Protein AF-A0A3S5GY30-F1 (afdb_monomer)

Radius of gyration: 36.01 Å; Cα contacts (8 Å, |Δi|>4): 135; chains: 1; bounding box: 38×118×74 Å

Solvent-accessible surface area (backbone atoms only — not comparable to full-atom values): 11194 Å² total; per-residue (Å²): 133,87,85,81,85,87,88,80,87,85,84,78,84,74,85,75,93,73,88,80,81,88,76,85,84,89,88,80,80,84,81,85,67,78,80,76,79,81,81,79,75,85,75,88,74,73,94,76,81,94,78,87,88,81,84,84,87,83,87,84,88,81,92,81,80,88,81,88,91,73,91,70,69,81,74,70,77,76,73,70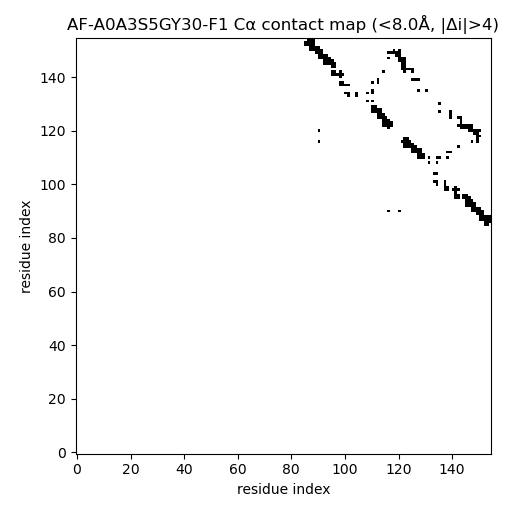,78,75,71,72,78,71,50,67,44,73,60,42,86,73,46,69,58,80,52,64,82,48,87,93,64,80,88,86,84,88,78,58,69,51,70,44,66,40,91,82,10,43,37,80,46,54,48,58,79,60,92,48,79,64,53,37,64,30,45,38,62,23,51,50,69,21,37,32,44,42,59,37,75,69,115

Secondary structure (DSSP, 8-state):
--------------------------------PPPPP---------------S----------------------------------EEPPEEEE-PPPPPPTT--S-----EEEEE-TTSBEEEEEESS--TTHHHHHHHHHTT-EEEPPEE--

Sequence (155 aa):
MRRRYPGTHGLRIMDRASVVRQESAPGLQTQLGPPLPSRKKPRAGSLLPWLLGMAGWLLPALAGAQPAAGHQVPSEPTAKPAEAASSVVPPRLLSTPEAPYPPGATGDASVVLVVTVDVRGAVREAAPIAQNEPFSGAAVRAALAARFEPARRNG

Foldseek 3Di:
DDDDDDDDDDPDPDDDDDDDPPDDDDDDDDDPDPPDDDPPDDPPDDPPDPDDDDDDDDDDDDDDDDDDDDPPPPPDPPPDPPPPPFDKAAKAWDDFDDQDDDPPDDDDDDWDWDFDADQQFATPFIATPDDDPPVRVSRRVRNNRTGIHGMDTND

pLDDT: mean 73.57, std 20.06, range [43.25, 98.31]

Organism: Sorangium cellulosum (NCBI:txid56)

Nearest PDB structures (foldseek):
  9c3c-assembly1_d  TM=1.377E-01  e=3.488E+00  Oryctolagus cuniculus

Mean predicted aligned error: 20.89 Å

Structure (mmCIF, N/CA/C/O backbone):
data_AF-A0A3S5GY30-F1
#
_entry.id   AF-A0A3S5GY30-F1
#
loop_
_atom_site.group_PDB
_atom_site.id
_atom_site.type_symbol
_atom_site.label_atom_id
_atom_site.label_alt_id
_atom_site.label_comp_id
_atom_site.label_asym_id
_atom_site.label_entity_id
_atom_site.label_seq_id
_atom_site.pdbx_PDB_ins_code
_atom_site.Cartn_x
_atom_site.Cartn_y
_atom_site.Cartn_z
_atom_site.occupancy
_atom_site.B_iso_or_equiv
_atom_site.auth_seq_id
_atom_site.auth_comp_id
_atom_site.auth_asym_id
_atom_site.auth_atom_id
_atom_site.pdbx_PDB_model_num
ATOM 1 N N . MET A 1 1 ? -5.790 54.075 -35.108 1.00 55.44 1 MET A N 1
ATOM 2 C CA . MET A 1 1 ? -5.908 52.804 -34.353 1.00 55.44 1 MET A CA 1
ATOM 3 C C . MET A 1 1 ? -5.467 53.041 -32.915 1.00 55.44 1 MET A C 1
ATOM 5 O O . MET A 1 1 ? -4.369 53.535 -32.697 1.00 55.44 1 MET A O 1
ATOM 9 N N . ARG A 1 2 ? -6.357 52.803 -31.944 1.00 48.28 2 ARG A N 1
ATOM 10 C CA . ARG A 1 2 ? -6.160 53.141 -30.525 1.00 48.28 2 ARG A CA 1
ATOM 11 C C . ARG A 1 2 ? -5.169 52.171 -29.867 1.00 48.28 2 ARG A C 1
ATOM 13 O O . ARG A 1 2 ? -5.503 51.003 -29.699 1.00 48.28 2 ARG A O 1
ATOM 20 N N . ARG A 1 3 ? -3.997 52.656 -29.445 1.00 63.47 3 ARG A N 1
ATOM 21 C CA . ARG A 1 3 ? -3.163 51.972 -28.444 1.00 63.47 3 ARG A CA 1
ATOM 22 C C . ARG A 1 3 ? -3.765 52.244 -27.062 1.00 63.47 3 ARG A C 1
ATOM 24 O O . ARG A 1 3 ? -3.809 53.396 -26.641 1.00 63.47 3 ARG A O 1
ATOM 31 N N . ARG A 1 4 ? -4.251 51.205 -26.378 1.00 59.00 4 ARG A N 1
ATOM 32 C CA . ARG A 1 4 ? -4.561 51.247 -24.940 1.00 59.00 4 ARG A CA 1
ATOM 33 C C . ARG A 1 4 ? -3.380 50.642 -24.170 1.00 59.00 4 ARG A C 1
ATOM 35 O O . ARG A 1 4 ? -3.069 49.473 -24.356 1.00 59.00 4 ARG A O 1
ATOM 42 N N . TYR A 1 5 ? -2.734 51.467 -23.352 1.00 53.59 5 TYR A N 1
ATOM 43 C CA . TYR A 1 5 ? -1.960 51.098 -22.152 1.00 53.59 5 TYR A CA 1
ATOM 44 C C . TYR A 1 5 ? -2.943 50.804 -20.985 1.00 53.59 5 TYR A C 1
ATOM 46 O O . TYR A 1 5 ? -4.145 51.000 -21.191 1.00 53.59 5 TYR A O 1
ATOM 54 N N . PRO A 1 6 ? -2.525 50.575 -19.719 1.00 64.06 6 PRO A N 1
ATOM 55 C CA . PRO A 1 6 ? -1.395 49.840 -19.118 1.00 64.06 6 PRO A CA 1
ATOM 56 C C . PRO A 1 6 ? -1.896 48.869 -18.008 1.00 64.06 6 PRO A C 1
ATOM 58 O O . PRO A 1 6 ? -3.086 48.805 -17.716 1.00 64.06 6 PRO A O 1
ATOM 61 N N . GLY A 1 7 ? -0.999 48.147 -17.329 1.00 52.12 7 GLY A N 1
ATOM 62 C CA . GLY A 1 7 ? -1.358 47.337 -16.156 1.00 52.12 7 GLY A CA 1
ATOM 63 C C . GLY A 1 7 ? -0.164 47.014 -15.264 1.00 52.12 7 GLY A C 1
ATOM 64 O O . GLY A 1 7 ? 0.156 45.849 -15.062 1.00 52.12 7 GLY A O 1
ATOM 65 N N . THR A 1 8 ? 0.534 48.040 -14.778 1.00 59.19 8 THR A N 1
ATOM 66 C CA . THR A 1 8 ? 1.612 47.924 -13.789 1.00 59.19 8 THR A CA 1
ATOM 67 C C . THR A 1 8 ? 1.103 48.210 -12.376 1.00 59.19 8 THR A C 1
ATOM 69 O O . THR A 1 8 ? 0.431 49.204 -12.132 1.00 59.19 8 THR A O 1
ATOM 72 N N . HIS A 1 9 ? 1.518 47.328 -11.466 1.00 54.31 9 HIS A N 1
ATOM 73 C CA . HIS A 1 9 ? 1.753 47.521 -10.033 1.00 54.31 9 HIS A CA 1
ATOM 74 C C . HIS A 1 9 ? 0.630 48.067 -9.145 1.00 54.31 9 HIS A C 1
ATOM 76 O O . HIS A 1 9 ? 0.453 49.265 -8.956 1.00 54.31 9 HIS A O 1
ATOM 82 N N . GLY A 1 10 ? 0.013 47.131 -8.428 1.00 55.41 10 GLY A N 1
ATOM 83 C CA . GLY A 1 10 ? -0.692 47.398 -7.182 1.00 55.41 10 GLY A CA 1
ATOM 84 C C . GLY A 1 10 ? -0.521 46.251 -6.191 1.00 55.41 10 GLY A C 1
ATOM 85 O O . GLY A 1 10 ? -1.522 45.750 -5.690 1.00 55.41 10 GLY A O 1
ATOM 86 N N . LEU A 1 11 ? 0.712 45.791 -5.922 1.00 52.00 11 LEU A N 1
ATOM 87 C CA . LEU A 1 11 ? 0.933 44.910 -4.771 1.00 52.00 11 LEU A CA 1
ATOM 88 C C . LEU A 1 11 ? 1.213 45.770 -3.539 1.00 52.00 11 LEU A C 1
ATOM 90 O O . LEU A 1 11 ? 2.304 46.284 -3.309 1.00 52.00 11 LEU A O 1
ATOM 94 N N . ARG A 1 12 ? 0.124 45.961 -2.809 1.00 60.62 12 ARG A N 1
ATOM 95 C CA . ARG A 1 12 ? -0.029 46.663 -1.545 1.00 60.62 12 ARG A CA 1
ATOM 96 C C . ARG A 1 12 ? 0.834 45.972 -0.481 1.00 60.62 12 ARG A C 1
ATOM 98 O O . ARG A 1 12 ? 0.413 44.983 0.109 1.00 60.62 12 ARG A O 1
ATOM 105 N N . ILE A 1 13 ? 2.040 46.480 -0.241 1.00 57.06 13 ILE A N 1
ATOM 106 C CA . ILE A 1 13 ? 2.806 46.144 0.963 1.00 57.06 13 ILE A CA 1
ATOM 107 C C . ILE A 1 13 ? 2.134 46.907 2.105 1.00 57.06 13 ILE A C 1
ATOM 109 O O . ILE A 1 13 ? 2.378 48.096 2.295 1.00 57.06 13 ILE A O 1
ATOM 113 N N . MET A 1 14 ? 1.210 46.249 2.809 1.00 56.53 14 MET A N 1
ATOM 114 C CA . MET A 1 14 ? 0.835 46.680 4.150 1.00 56.53 14 MET A CA 1
ATOM 115 C C . MET A 1 14 ? 1.679 45.905 5.146 1.00 56.53 14 MET A C 1
ATOM 117 O O . MET A 1 14 ? 1.535 44.699 5.330 1.00 56.53 14 MET A O 1
ATOM 121 N N . ASP A 1 15 ? 2.569 46.677 5.746 1.00 52.81 15 ASP A N 1
ATOM 122 C CA . ASP A 1 15 ? 3.144 46.506 7.062 1.00 52.81 15 ASP A CA 1
ATOM 123 C C . ASP A 1 15 ? 2.112 45.961 8.066 1.00 52.81 15 ASP A C 1
ATOM 125 O O . ASP A 1 15 ? 1.035 46.537 8.257 1.00 52.81 15 ASP A O 1
ATOM 129 N N . ARG A 1 16 ? 2.438 44.843 8.716 1.00 53.50 16 ARG A N 1
ATOM 130 C CA . ARG A 1 16 ? 1.870 44.520 10.023 1.00 53.50 16 ARG A CA 1
ATOM 131 C C . ARG A 1 16 ? 2.940 43.876 10.887 1.00 53.50 16 ARG A C 1
ATOM 133 O O . ARG A 1 16 ? 2.996 42.662 11.062 1.00 53.50 16 ARG A O 1
ATOM 140 N N . ALA A 1 17 ? 3.774 44.738 11.454 1.00 56.41 17 ALA A N 1
ATOM 141 C CA . ALA A 1 17 ? 4.385 44.493 12.747 1.00 56.41 17 ALA A CA 1
ATOM 142 C C . ALA A 1 17 ? 3.334 43.992 13.761 1.00 56.41 17 ALA A C 1
ATOM 144 O O . ALA A 1 17 ? 2.318 44.645 13.995 1.00 56.41 17 ALA A O 1
ATOM 145 N N . SER A 1 18 ? 3.578 42.821 14.347 1.00 55.91 18 SER A N 1
ATOM 146 C CA . SER A 1 18 ? 3.051 42.324 15.632 1.00 55.91 18 SER A CA 1
ATOM 147 C C . SER A 1 18 ? 3.869 41.063 15.945 1.00 55.91 18 SER A C 1
ATOM 149 O O . SER A 1 18 ? 3.559 39.979 15.475 1.00 55.91 18 SER A O 1
ATOM 151 N N . VAL A 1 19 ? 5.090 41.187 16.470 1.00 57.56 19 VAL A N 1
ATOM 152 C CA . VAL A 1 19 ? 5.354 41.163 17.920 1.00 57.56 19 VAL A CA 1
ATOM 153 C C . VAL A 1 19 ? 4.450 40.155 18.635 1.00 57.56 19 VAL A C 1
ATOM 155 O O . VAL A 1 19 ? 3.407 40.524 19.158 1.00 57.56 19 VAL A O 1
ATOM 158 N N . VAL A 1 20 ? 4.892 38.899 18.712 1.00 55.41 20 VAL A N 1
ATOM 159 C CA . VAL A 1 20 ? 4.743 38.099 19.935 1.00 55.41 20 VAL A CA 1
ATOM 160 C C . VAL A 1 20 ? 6.099 37.476 20.232 1.00 55.41 20 VAL A C 1
ATOM 162 O O . VAL A 1 20 ? 6.492 36.427 19.733 1.00 55.41 20 VAL A O 1
ATOM 165 N N . ARG A 1 21 ? 6.837 38.229 21.039 1.00 47.38 21 ARG A N 1
ATOM 166 C CA . ARG A 1 21 ? 8.003 37.817 21.801 1.00 47.38 21 ARG A CA 1
ATOM 167 C C . ARG A 1 21 ? 7.503 36.887 22.903 1.00 47.38 21 ARG A C 1
ATOM 169 O O . ARG A 1 21 ? 6.995 37.359 23.913 1.00 47.38 21 ARG A O 1
ATOM 176 N N . GLN A 1 22 ? 7.585 35.580 22.688 1.00 48.84 22 GLN A N 1
ATOM 177 C CA . GLN A 1 22 ? 7.273 34.591 23.716 1.00 48.84 22 GLN A CA 1
ATOM 178 C C . GLN A 1 22 ? 8.537 34.355 24.554 1.00 48.84 22 GLN A C 1
ATOM 180 O O . GLN A 1 22 ? 9.230 33.354 24.410 1.00 48.84 22 GLN A O 1
ATOM 185 N N . GLU A 1 23 ? 8.877 35.347 25.381 1.00 51.03 23 GLU A N 1
ATOM 186 C CA . GLU A 1 23 ? 9.820 35.179 26.486 1.00 51.03 23 GLU A CA 1
ATOM 187 C C . GLU A 1 23 ? 9.049 34.850 27.768 1.00 51.03 23 GLU A C 1
ATOM 189 O O . GLU A 1 23 ? 8.027 35.465 28.062 1.00 51.03 23 GLU A O 1
ATOM 194 N N . SER A 1 24 ? 9.639 33.950 28.555 1.00 49.69 24 SER A N 1
ATOM 195 C CA . SER A 1 24 ? 9.323 33.594 29.946 1.00 49.69 24 SER A CA 1
ATOM 196 C C . SER A 1 24 ? 8.342 32.444 30.177 1.00 49.69 24 SER A C 1
ATOM 198 O O . SER A 1 24 ? 7.137 32.629 30.297 1.00 49.69 24 SER A O 1
ATOM 200 N N . ALA A 1 25 ? 8.921 31.268 30.429 1.00 51.62 25 ALA A N 1
ATOM 201 C CA . ALA A 1 25 ? 8.952 30.761 31.804 1.00 51.62 25 ALA A CA 1
ATOM 202 C C . ALA A 1 25 ? 10.165 29.826 32.017 1.00 51.62 25 ALA A C 1
ATOM 204 O O . ALA A 1 25 ? 10.165 28.699 31.523 1.00 51.62 25 ALA A O 1
ATOM 205 N N . PRO A 1 26 ? 11.207 30.260 32.749 1.00 58.12 26 PRO A N 1
ATOM 206 C CA . PRO A 1 26 ? 12.170 29.366 33.367 1.00 58.12 26 PRO A CA 1
ATOM 207 C C . PRO A 1 26 ? 11.662 28.988 34.763 1.00 58.12 26 PRO A C 1
ATOM 209 O O . PRO A 1 26 ? 11.402 29.852 35.596 1.00 58.12 26 PRO A O 1
ATOM 212 N N . GLY A 1 27 ? 11.552 27.690 35.030 1.00 54.31 27 GLY A N 1
ATOM 213 C CA . GLY A 1 27 ? 11.309 27.181 36.378 1.00 54.31 27 GLY A CA 1
ATOM 214 C C . GLY A 1 27 ? 9.999 26.423 36.508 1.00 54.31 27 GLY A C 1
ATOM 215 O O . GLY A 1 27 ? 8.940 27.022 36.604 1.00 54.31 27 GLY A O 1
ATOM 216 N N . LEU A 1 28 ? 10.131 25.099 36.507 1.00 57.09 28 LEU A N 1
ATOM 217 C CA . LEU A 1 28 ? 9.423 24.083 37.297 1.00 57.09 28 LEU A CA 1
ATOM 218 C C . LEU A 1 28 ? 10.031 22.758 36.802 1.00 57.09 28 LEU A C 1
ATOM 220 O O . LEU A 1 28 ? 9.585 22.154 35.837 1.00 57.09 28 LEU A O 1
ATOM 224 N N . GLN A 1 29 ? 11.270 22.464 37.189 1.00 56.16 29 GLN A N 1
ATOM 225 C CA . GLN A 1 29 ? 11.523 21.535 38.289 1.00 56.16 29 GLN A CA 1
ATOM 226 C C . GLN A 1 29 ? 10.547 20.347 38.314 1.00 56.16 29 GLN A C 1
ATOM 228 O O . GLN A 1 29 ? 9.418 20.448 38.776 1.00 56.16 29 GLN A O 1
ATOM 233 N N . THR A 1 30 ? 11.074 19.211 37.858 1.00 53.53 30 THR A N 1
ATOM 234 C CA . THR A 1 30 ? 11.145 17.992 38.669 1.00 53.53 30 THR A CA 1
ATOM 235 C C . THR A 1 30 ? 9.821 17.448 39.208 1.00 53.53 30 THR A C 1
ATOM 237 O O . THR A 1 30 ? 9.429 17.730 40.332 1.00 53.53 30 THR A O 1
ATOM 240 N N . GLN A 1 31 ? 9.224 16.520 38.466 1.00 57.97 31 GLN A N 1
ATOM 241 C CA . GLN A 1 31 ? 8.505 15.379 39.044 1.00 57.97 31 GLN A CA 1
ATOM 242 C C . GLN A 1 31 ? 8.698 14.188 38.103 1.00 57.97 31 GLN A C 1
ATOM 244 O O . GLN A 1 31 ? 7.827 13.780 37.338 1.00 57.97 31 GLN A O 1
ATOM 249 N N . LEU A 1 32 ? 9.931 13.678 38.134 1.00 56.69 32 LEU A N 1
ATOM 250 C CA . LEU A 1 32 ? 10.294 12.353 37.657 1.00 56.69 32 LEU A CA 1
ATOM 251 C C . LEU A 1 32 ? 9.622 11.347 38.604 1.00 56.69 32 LEU A C 1
ATOM 253 O O . LEU A 1 32 ? 10.222 10.882 39.571 1.00 56.69 32 LEU A O 1
ATOM 257 N N . GLY A 1 33 ? 8.332 11.095 38.378 1.00 61.81 33 GLY A N 1
ATOM 258 C CA . GLY A 1 33 ? 7.616 10.026 39.060 1.00 61.81 33 GLY A CA 1
ATOM 259 C C . GLY A 1 33 ? 8.281 8.678 38.751 1.00 61.81 33 GLY A C 1
ATOM 260 O O . GLY A 1 33 ? 8.826 8.506 37.654 1.00 61.81 33 GLY A O 1
ATOM 261 N N . PRO A 1 34 ? 8.281 7.719 39.692 1.00 73.12 34 PRO A N 1
ATOM 262 C CA . PRO A 1 34 ? 8.848 6.403 39.438 1.00 73.12 34 PRO A CA 1
ATOM 263 C C . PRO A 1 34 ? 8.162 5.764 38.219 1.00 73.12 34 PRO A C 1
ATOM 265 O O . PRO A 1 34 ? 6.944 5.909 38.063 1.00 73.12 34 PRO A O 1
ATOM 268 N N . PRO A 1 35 ? 8.906 5.054 37.349 1.00 71.50 35 PRO A N 1
ATOM 269 C CA . PRO A 1 35 ? 8.306 4.347 36.229 1.00 71.50 35 PRO A CA 1
ATOM 270 C C . PRO A 1 35 ? 7.266 3.366 36.770 1.00 71.50 35 PRO A C 1
ATOM 272 O O . PRO A 1 35 ? 7.568 2.519 37.614 1.00 71.50 35 PRO A O 1
ATOM 275 N N . LEU A 1 36 ? 6.026 3.491 36.295 1.00 70.50 36 LEU A N 1
ATOM 276 C CA . LEU A 1 36 ? 4.975 2.542 36.632 1.00 70.50 36 LEU A CA 1
ATOM 277 C C . LEU A 1 36 ? 5.423 1.134 36.209 1.00 70.50 36 LEU A C 1
ATOM 279 O O . LEU A 1 36 ? 5.927 0.959 35.093 1.00 70.50 36 LEU A O 1
ATOM 283 N N . PRO A 1 37 ? 5.253 0.118 37.073 1.00 67.94 37 PRO A N 1
ATOM 284 C CA . PRO A 1 37 ? 5.662 -1.235 36.755 1.00 67.94 37 PRO A CA 1
ATOM 285 C C . PRO A 1 37 ? 4.910 -1.738 35.521 1.00 67.94 37 PRO A C 1
ATOM 287 O O . PRO A 1 37 ? 3.679 -1.757 35.460 1.00 67.94 37 PRO A O 1
ATOM 290 N N . SER A 1 38 ? 5.703 -2.169 34.543 1.00 56.25 38 SER A N 1
ATOM 291 C CA . SER A 1 38 ? 5.294 -2.890 33.345 1.00 56.25 38 SER A CA 1
ATOM 292 C C . SER A 1 38 ? 4.347 -4.035 33.715 1.00 56.25 38 SER A C 1
ATOM 294 O O . SER A 1 38 ? 4.747 -5.043 34.306 1.00 56.25 38 SER A O 1
ATOM 296 N N . ARG A 1 39 ? 3.058 -3.881 33.392 1.00 57.78 39 ARG A N 1
ATOM 297 C CA . ARG A 1 39 ? 2.038 -4.903 33.634 1.00 57.78 39 ARG A CA 1
ATOM 298 C C . ARG A 1 39 ? 2.189 -6.015 32.597 1.00 57.78 39 ARG A C 1
ATOM 300 O O . ARG A 1 39 ? 1.427 -6.091 31.637 1.00 57.78 39 ARG A O 1
ATOM 307 N N . LYS A 1 40 ? 3.154 -6.913 32.820 1.00 44.19 40 LYS A N 1
ATOM 308 C CA . LYS A 1 40 ? 3.166 -8.248 32.215 1.00 44.19 40 LYS A CA 1
ATOM 309 C C . LYS A 1 40 ? 1.852 -8.931 32.593 1.00 44.19 40 LYS A C 1
ATOM 311 O O . LYS A 1 40 ? 1.668 -9.328 33.740 1.00 44.19 40 LYS A O 1
ATOM 316 N N . LYS A 1 41 ? 0.919 -9.050 31.649 1.00 52.75 41 LYS A N 1
ATOM 317 C CA . LYS A 1 41 ? -0.167 -10.026 31.762 1.00 52.75 41 LYS A CA 1
ATOM 318 C C . LYS A 1 41 ? 0.318 -11.325 31.120 1.00 52.75 41 LYS A C 1
ATOM 320 O O . LYS A 1 41 ? 0.330 -11.402 29.893 1.00 52.75 41 LYS A O 1
ATOM 325 N N . PRO A 1 42 ? 0.707 -12.340 31.908 1.00 50.38 42 PRO A N 1
ATOM 326 C CA . PRO A 1 42 ? 0.769 -13.693 31.396 1.00 50.38 42 PRO A CA 1
ATOM 327 C C . PRO A 1 42 ? -0.665 -14.117 31.074 1.00 50.38 42 PRO A C 1
ATOM 329 O O . PRO A 1 42 ? -1.537 -14.138 31.942 1.00 50.38 42 PRO A O 1
ATOM 332 N N . ARG A 1 43 ? -0.922 -14.447 29.814 1.00 50.31 43 ARG A N 1
ATOM 333 C CA . ARG A 1 43 ? -1.984 -15.389 29.469 1.00 50.31 43 ARG A CA 1
ATOM 334 C C . ARG A 1 43 ? -1.341 -16.568 28.760 1.00 50.31 43 ARG A C 1
ATOM 336 O O . ARG A 1 43 ? -1.453 -16.740 27.557 1.00 50.31 43 ARG A O 1
ATOM 343 N N . ALA A 1 44 ? -0.647 -17.363 29.571 1.00 52.00 44 ALA A N 1
ATOM 344 C CA . ALA A 1 44 ? -0.717 -18.804 29.429 1.00 52.00 44 ALA A CA 1
ATOM 345 C C . ALA A 1 44 ? -2.189 -19.184 29.646 1.00 52.00 44 ALA A C 1
ATOM 347 O O . ALA A 1 44 ? -2.748 -18.939 30.715 1.00 52.00 44 ALA A O 1
ATOM 348 N N . GLY A 1 45 ? -2.833 -19.674 28.596 1.00 43.25 45 GLY A N 1
ATOM 349 C CA . GLY A 1 45 ? -4.237 -20.052 28.613 1.00 43.25 45 GLY A CA 1
ATOM 350 C C . GLY A 1 45 ? -4.586 -20.765 27.317 1.00 43.25 45 GLY A C 1
ATOM 351 O O . GLY A 1 45 ? -4.900 -20.103 26.338 1.00 43.25 45 GLY A O 1
ATOM 352 N N . SER A 1 46 ? -4.510 -22.098 27.375 1.00 49.38 46 SER A N 1
ATOM 353 C CA . SER A 1 46 ? -4.914 -23.102 26.378 1.00 49.38 46 SER A CA 1
ATOM 354 C C . SER A 1 46 ? -4.157 -23.094 25.039 1.00 49.38 46 SER A C 1
ATOM 356 O O . SER A 1 46 ? -4.316 -22.184 24.246 1.00 49.38 46 SER A O 1
ATOM 358 N N . LEU A 1 47 ? -3.362 -24.097 24.640 1.00 55.56 47 LEU A N 1
ATOM 359 C CA . LEU A 1 47 ? -3.387 -25.527 24.983 1.00 55.56 47 LEU A CA 1
ATOM 360 C C . LEU A 1 47 ? -4.815 -26.043 25.190 1.00 55.56 47 LEU A C 1
ATOM 362 O O . LEU A 1 47 ? -5.193 -26.439 26.291 1.00 55.56 47 LEU A O 1
ATOM 366 N N . LEU A 1 48 ? -5.623 -25.983 24.129 1.00 52.31 48 LEU A N 1
ATOM 367 C CA . LEU A 1 48 ? -6.695 -26.954 23.963 1.00 52.31 48 LEU A CA 1
ATOM 368 C C . LEU A 1 48 ? -6.262 -27.940 22.862 1.00 52.31 48 LEU A C 1
ATOM 370 O O . LEU A 1 48 ? -6.051 -27.523 21.722 1.00 52.31 48 LEU A O 1
ATOM 374 N N . PRO A 1 49 ? -6.043 -29.214 23.222 1.00 50.78 49 PRO A N 1
ATOM 375 C CA . PRO A 1 49 ? -5.537 -30.252 22.344 1.00 50.78 49 PRO A CA 1
ATOM 376 C C . PRO A 1 49 ? -6.675 -30.756 21.460 1.00 50.78 49 PRO A C 1
ATOM 378 O O . PRO A 1 49 ? -7.662 -31.290 21.959 1.00 50.78 49 PRO A O 1
ATOM 381 N N . TRP A 1 50 ? -6.539 -30.637 20.143 1.00 48.12 50 TRP A N 1
ATOM 382 C CA . TRP A 1 50 ? -7.324 -31.465 19.230 1.00 48.12 50 TRP A CA 1
ATOM 383 C C . TRP A 1 50 ? -6.533 -32.742 18.938 1.00 48.12 50 TRP A C 1
ATOM 385 O O . TRP A 1 50 ? -5.863 -32.892 17.923 1.00 48.12 50 TRP A O 1
ATOM 395 N N . LEU A 1 51 ? -6.575 -33.638 19.923 1.00 51.19 51 LEU A N 1
ATOM 396 C CA . LEU A 1 51 ? -6.211 -35.047 19.838 1.00 51.19 51 LEU A CA 1
ATOM 397 C C . LEU A 1 51 ? -7.452 -35.816 20.300 1.00 51.19 51 LEU A C 1
ATOM 399 O O . LEU A 1 51 ? -7.703 -35.865 21.499 1.00 51.19 51 LEU A O 1
ATOM 403 N N . LEU A 1 52 ? -8.252 -36.337 19.364 1.00 53.47 52 LEU A N 1
ATOM 404 C CA . LEU A 1 52 ? -8.693 -37.742 19.305 1.00 53.47 52 LEU A CA 1
ATOM 405 C C . LEU A 1 52 ? -9.833 -37.943 18.292 1.00 53.47 52 LEU A C 1
ATOM 407 O O . LEU A 1 52 ? -10.861 -37.277 18.349 1.00 53.47 52 LEU A O 1
ATOM 411 N N . GLY A 1 53 ? -9.663 -38.964 17.451 1.00 46.72 53 GLY A N 1
ATOM 412 C CA . GLY A 1 53 ? -10.671 -39.549 16.563 1.00 46.72 53 GLY A CA 1
ATOM 413 C C . GLY A 1 53 ? -10.061 -39.767 15.176 1.00 46.72 53 GLY A C 1
ATOM 414 O O . GLY A 1 53 ? -9.959 -38.820 14.418 1.00 46.72 53 GLY A O 1
ATOM 415 N N . MET A 1 54 ? -9.575 -40.939 14.770 1.00 50.72 54 MET A N 1
ATOM 416 C CA . MET A 1 54 ? -9.949 -42.302 15.141 1.00 50.72 54 MET A CA 1
ATOM 417 C C . MET A 1 54 ? -8.756 -43.252 14.960 1.00 50.72 54 MET A C 1
ATOM 419 O O . MET A 1 54 ? -8.098 -43.259 13.922 1.00 50.72 54 MET A O 1
ATOM 423 N N . ALA A 1 55 ? -8.516 -44.067 15.982 1.00 49.12 55 ALA A N 1
ATOM 424 C CA . ALA A 1 55 ? -7.719 -45.279 15.905 1.00 49.12 55 ALA A CA 1
ATOM 425 C C . ALA A 1 55 ? -8.536 -46.424 15.279 1.00 49.12 55 ALA A C 1
ATOM 427 O O . ALA A 1 55 ? -9.753 -46.482 15.446 1.00 49.12 55 ALA A O 1
ATOM 428 N N . GLY A 1 56 ? -7.831 -47.372 14.658 1.00 46.22 56 GLY A N 1
ATOM 429 C CA . GLY A 1 56 ? -8.352 -48.660 14.190 1.00 46.22 56 GLY A CA 1
ATOM 430 C C . GLY A 1 56 ? -8.505 -48.666 12.671 1.00 46.22 56 GLY A C 1
ATOM 431 O O . GLY A 1 56 ? -9.331 -47.945 12.135 1.00 46.22 56 GLY A O 1
ATOM 432 N N . TRP A 1 57 ? -7.749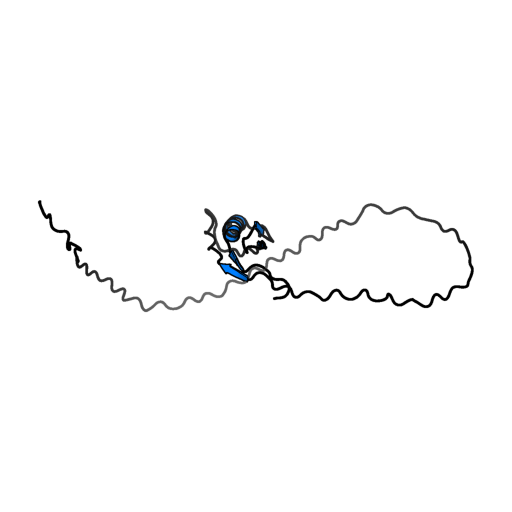 -49.461 11.920 1.00 57.84 57 TRP A N 1
ATOM 433 C CA . TRP A 1 57 ? -7.767 -50.917 12.040 1.00 57.84 57 TRP A CA 1
ATOM 434 C C . TRP A 1 57 ? -6.394 -51.584 11.855 1.00 57.84 57 TRP A C 1
ATOM 436 O O . TRP A 1 57 ? -5.549 -51.155 11.073 1.00 57.84 57 TRP A O 1
ATOM 446 N N . LEU A 1 58 ? -6.234 -52.661 12.621 1.00 54.16 58 LEU A N 1
ATOM 447 C CA . LEU A 1 58 ? -5.135 -53.618 12.685 1.00 54.16 58 LEU A CA 1
ATOM 448 C C . LEU A 1 58 ? -5.177 -54.653 11.533 1.00 54.16 58 LEU A C 1
ATOM 450 O O . LEU A 1 58 ? -6.240 -55.210 11.287 1.00 54.16 58 LEU A O 1
ATOM 454 N N . LEU A 1 59 ? -3.973 -55.004 11.036 1.00 53.84 59 LEU A N 1
ATOM 455 C CA . LEU A 1 59 ? -3.442 -56.342 10.640 1.00 53.84 59 LEU A CA 1
ATOM 456 C C . LEU A 1 59 ? -4.062 -57.124 9.443 1.00 53.84 59 LEU A C 1
ATOM 458 O O . LEU A 1 59 ? -5.211 -56.876 9.102 1.00 53.84 59 LEU A O 1
ATOM 462 N N . PRO A 1 60 ? -3.381 -58.155 8.856 1.00 58.53 60 PRO A N 1
ATOM 463 C CA . PRO A 1 60 ? -2.024 -58.691 9.098 1.00 58.53 60 PRO A CA 1
ATOM 464 C C . PRO A 1 60 ? -1.168 -58.971 7.829 1.00 58.53 60 PRO A C 1
ATOM 466 O O . PRO A 1 60 ? -1.569 -58.779 6.686 1.00 58.53 60 PRO A O 1
ATOM 469 N N . ALA A 1 61 ? 0.046 -59.460 8.093 1.00 56.72 61 ALA A N 1
ATOM 470 C CA . ALA A 1 61 ? 1.075 -59.951 7.183 1.00 56.72 61 ALA A CA 1
ATOM 471 C C . ALA A 1 61 ? 0.649 -61.091 6.235 1.00 56.72 61 ALA A C 1
ATOM 473 O O . ALA A 1 61 ? -0.030 -62.026 6.653 1.00 56.72 61 ALA A O 1
ATOM 474 N N . LEU A 1 62 ? 1.217 -61.102 5.022 1.00 56.00 62 LEU A N 1
ATOM 475 C CA . LEU A 1 62 ? 1.534 -62.341 4.311 1.00 56.00 62 LEU A CA 1
ATOM 476 C C . LEU A 1 62 ? 2.964 -62.267 3.764 1.00 56.00 62 LEU A C 1
ATOM 478 O O . LEU A 1 62 ? 3.320 -61.380 2.991 1.00 56.00 62 LEU A O 1
ATOM 482 N N . ALA A 1 63 ? 3.778 -63.207 4.233 1.00 52.38 63 ALA A N 1
ATOM 483 C CA . ALA A 1 63 ? 5.134 -63.459 3.796 1.00 52.38 63 ALA A CA 1
ATOM 484 C C . ALA A 1 63 ? 5.158 -63.956 2.342 1.00 52.38 63 ALA A C 1
ATOM 486 O O . ALA A 1 63 ? 4.463 -64.908 1.996 1.00 52.38 63 ALA A O 1
ATOM 487 N N . GLY A 1 64 ? 6.014 -63.347 1.523 1.00 52.53 64 GLY A N 1
ATOM 488 C CA . GLY A 1 64 ? 6.456 -63.869 0.233 1.00 52.53 64 GLY A CA 1
ATOM 489 C C . GLY A 1 64 ? 7.970 -63.711 0.142 1.00 52.53 64 GLY A C 1
ATOM 490 O O . GLY A 1 64 ? 8.482 -62.595 0.152 1.00 52.53 64 GLY A O 1
ATOM 491 N N . ALA A 1 65 ? 8.680 -64.833 0.146 1.00 47.50 65 ALA A N 1
ATOM 492 C CA . ALA A 1 65 ? 10.134 -64.926 0.148 1.00 47.50 65 ALA A CA 1
ATOM 493 C C . ALA A 1 65 ? 10.725 -64.806 -1.276 1.00 47.50 65 ALA A C 1
ATOM 495 O O . ALA A 1 65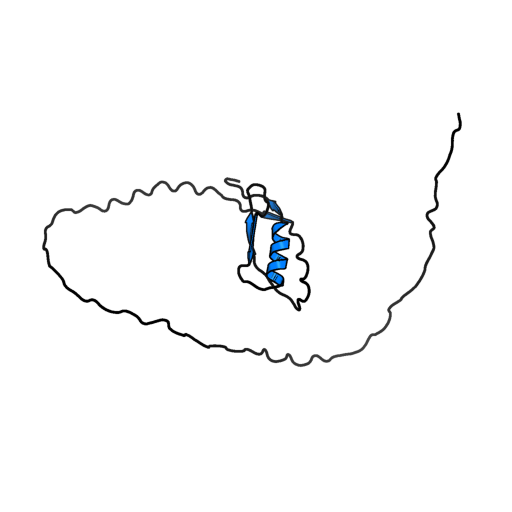 ? 10.147 -65.390 -2.182 1.00 47.50 65 ALA A O 1
ATOM 496 N N . GLN A 1 66 ? 11.876 -64.108 -1.384 1.00 55.06 66 GLN A N 1
ATOM 497 C CA . GLN A 1 66 ? 13.114 -64.361 -2.183 1.00 55.06 66 GLN A CA 1
ATOM 498 C C . GLN A 1 66 ? 13.024 -64.724 -3.697 1.00 55.06 66 GLN A C 1
ATOM 500 O O . GLN A 1 66 ? 12.039 -65.321 -4.102 1.00 55.06 66 GLN A O 1
ATOM 505 N N . PRO A 1 67 ? 14.055 -64.475 -4.557 1.00 53.22 67 PRO A N 1
ATOM 506 C CA . PRO A 1 67 ? 15.488 -64.338 -4.252 1.00 53.22 67 PRO A CA 1
ATOM 507 C C . PRO A 1 67 ? 16.286 -63.257 -5.036 1.00 53.22 67 PRO A C 1
ATOM 509 O O . PRO A 1 67 ? 15.824 -62.624 -5.974 1.00 53.22 67 PRO A O 1
ATOM 512 N N . ALA A 1 68 ? 17.522 -63.091 -4.555 1.00 55.75 68 ALA A N 1
ATOM 513 C CA . ALA A 1 68 ? 18.800 -62.693 -5.158 1.00 55.75 68 ALA A CA 1
ATOM 514 C C . ALA A 1 68 ? 18.937 -62.124 -6.595 1.00 55.75 68 ALA A C 1
ATOM 516 O O . ALA A 1 68 ? 18.303 -62.548 -7.552 1.00 55.75 68 ALA A O 1
ATOM 517 N N . ALA A 1 69 ? 20.015 -61.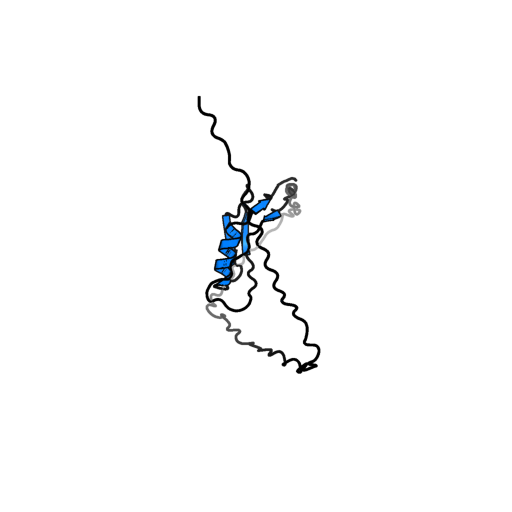334 -6.703 1.00 57.78 69 ALA A N 1
ATOM 518 C CA . ALA A 1 69 ? 20.798 -60.981 -7.893 1.00 57.78 69 ALA A CA 1
ATOM 519 C C . ALA A 1 69 ? 20.385 -59.707 -8.641 1.00 57.78 69 ALA A C 1
ATOM 521 O O . ALA A 1 69 ? 19.936 -59.714 -9.781 1.00 57.78 69 ALA A O 1
ATOM 522 N N . GLY A 1 70 ? 20.699 -58.582 -8.006 1.00 49.44 70 GLY A N 1
ATOM 523 C CA . GLY A 1 70 ? 20.890 -57.315 -8.690 1.00 49.44 70 GLY A CA 1
ATOM 524 C C . GLY A 1 70 ? 21.611 -56.348 -7.771 1.00 49.44 70 GLY A C 1
ATOM 525 O O . GLY A 1 70 ? 20.972 -55.503 -7.156 1.00 49.44 70 GLY A O 1
ATOM 526 N N . HIS A 1 71 ? 22.937 -56.463 -7.661 1.00 55.56 71 HIS A N 1
ATOM 527 C CA . HIS A 1 71 ? 23.753 -55.320 -7.252 1.00 55.56 71 HIS A CA 1
ATOM 528 C C . HIS A 1 71 ? 23.633 -54.267 -8.361 1.00 55.56 71 HIS A C 1
ATOM 530 O O . HIS A 1 71 ? 24.493 -54.157 -9.231 1.00 55.56 71 HIS A O 1
ATOM 536 N N . GLN A 1 72 ? 22.524 -53.527 -8.369 1.00 55.59 72 GLN A N 1
ATOM 537 C CA . GLN A 1 72 ? 22.477 -52.246 -9.043 1.00 55.59 72 GLN A CA 1
ATOM 538 C C . GLN A 1 72 ? 23.358 -51.331 -8.209 1.00 55.59 72 GLN A C 1
ATOM 540 O O . GLN A 1 72 ? 22.977 -50.871 -7.134 1.00 55.59 72 GLN A O 1
ATOM 545 N N . VAL A 1 73 ? 24.588 -51.157 -8.686 1.00 63.41 73 VAL A N 1
ATOM 546 C CA . VAL A 1 73 ? 25.443 -50.035 -8.317 1.00 63.41 73 VAL A CA 1
ATOM 547 C C . VAL A 1 73 ? 24.536 -48.802 -8.313 1.00 63.41 73 VAL A C 1
ATOM 549 O O . VAL A 1 73 ? 23.863 -48.583 -9.327 1.00 63.41 73 VAL A O 1
ATOM 552 N N . PRO A 1 74 ? 24.430 -48.049 -7.204 1.00 63.44 74 PR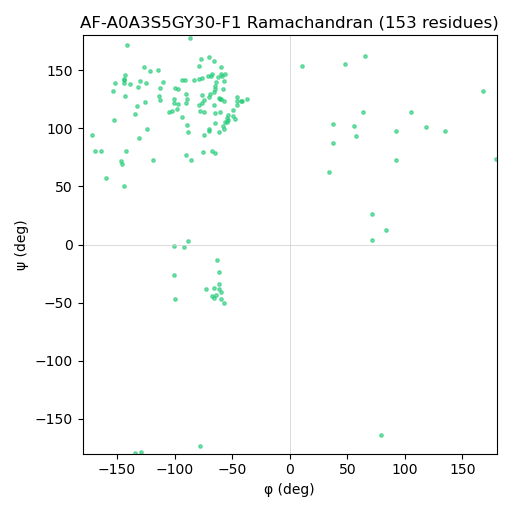O A N 1
ATOM 553 C CA . PRO A 1 74 ? 23.668 -46.816 -7.195 1.00 63.44 74 PRO A CA 1
ATOM 554 C C . PRO A 1 74 ? 24.192 -45.958 -8.339 1.00 63.44 74 PRO A C 1
ATOM 556 O O . PRO A 1 74 ? 25.325 -45.485 -8.302 1.00 63.44 74 PRO A O 1
ATOM 559 N N . SER A 1 75 ? 23.400 -45.835 -9.402 1.00 62.84 75 SER A N 1
ATOM 560 C CA . SER A 1 75 ? 23.646 -44.816 -10.404 1.00 62.84 75 SER A CA 1
ATOM 561 C C . SER A 1 75 ? 23.435 -43.515 -9.654 1.00 62.84 75 SER A C 1
ATOM 563 O O . SER A 1 75 ? 22.301 -43.195 -9.291 1.00 62.84 75 SER A O 1
ATOM 565 N N . GLU A 1 76 ? 24.536 -42.837 -9.323 1.00 64.88 76 GLU A N 1
ATOM 566 C CA . GLU A 1 76 ? 24.503 -41.447 -8.892 1.00 64.88 76 GLU A CA 1
ATOM 567 C C . GLU A 1 76 ? 23.496 -40.730 -9.791 1.00 64.88 76 GLU A C 1
ATOM 569 O O . GLU A 1 76 ? 23.630 -40.806 -11.021 1.00 64.88 76 GLU A O 1
ATOM 574 N N . PRO A 1 77 ? 22.457 -40.088 -9.226 1.00 65.94 77 PRO A N 1
ATOM 575 C CA . PRO A 1 77 ? 21.587 -39.240 -10.008 1.00 65.94 77 PRO A CA 1
ATOM 576 C C . PRO A 1 77 ? 22.500 -38.243 -10.703 1.00 65.94 77 PRO A C 1
ATOM 578 O O . PRO A 1 77 ? 23.112 -37.402 -10.045 1.00 65.94 77 PRO A O 1
ATOM 581 N N . THR A 1 78 ? 22.650 -38.383 -12.021 1.00 62.25 78 THR A N 1
ATOM 582 C CA . THR A 1 78 ? 23.346 -37.405 -12.843 1.00 62.25 78 THR A CA 1
ATOM 583 C C . THR A 1 78 ? 22.657 -36.090 -12.544 1.00 62.25 78 THR A C 1
ATOM 585 O O . THR A 1 78 ? 21.490 -35.908 -12.897 1.00 62.25 78 THR A O 1
ATOM 588 N N . ALA A 1 79 ? 23.335 -35.236 -11.776 1.00 66.00 79 ALA A N 1
ATOM 589 C CA . ALA A 1 79 ? 22.810 -33.954 -11.373 1.00 66.00 79 ALA A CA 1
ATOM 590 C C . ALA A 1 79 ? 22.390 -33.244 -12.656 1.00 66.00 79 ALA A C 1
ATOM 592 O O . ALA A 1 79 ? 23.223 -32.930 -13.509 1.00 66.00 79 ALA A O 1
ATOM 593 N N . LYS A 1 80 ? 21.075 -33.066 -12.822 1.00 67.75 80 LYS A N 1
ATOM 594 C CA . LYS A 1 80 ? 20.511 -32.205 -13.856 1.00 67.75 80 LYS A CA 1
ATOM 595 C C . LYS A 1 80 ? 21.325 -30.909 -13.804 1.00 67.75 80 LYS A C 1
ATOM 597 O O . LYS A 1 80 ? 21.463 -30.388 -12.693 1.00 67.75 80 LYS A O 1
ATOM 602 N N . PRO A 1 81 ? 21.898 -30.426 -14.926 1.00 58.72 81 PRO A N 1
ATOM 603 C CA . PRO A 1 81 ? 22.672 -29.195 -14.925 1.00 58.72 81 PRO A CA 1
ATOM 604 C C . PRO A 1 81 ? 21.895 -28.150 -14.140 1.00 58.72 81 PRO A C 1
ATOM 606 O O . PRO A 1 81 ? 20.728 -27.901 -14.454 1.00 58.72 81 PRO A O 1
ATOM 609 N N . ALA A 1 82 ? 22.499 -27.648 -13.060 1.00 63.53 82 ALA A N 1
ATOM 610 C CA . ALA A 1 82 ? 21.920 -26.584 -12.267 1.00 63.53 82 ALA A CA 1
ATOM 611 C C . ALA A 1 82 ? 21.709 -25.423 -13.234 1.00 63.53 82 ALA A C 1
ATOM 613 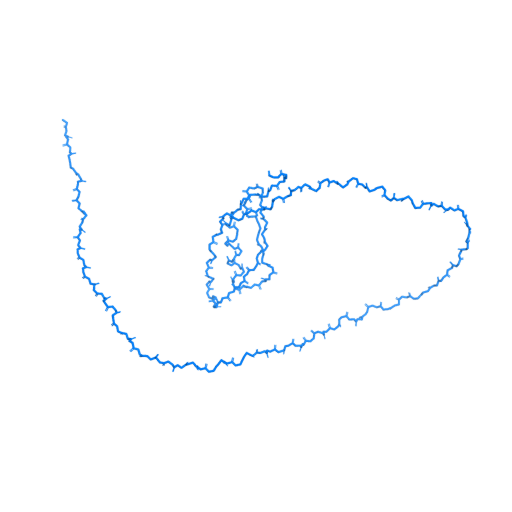O O . ALA A 1 82 ? 22.670 -24.789 -13.668 1.00 63.53 82 ALA A O 1
ATOM 614 N N . GLU A 1 83 ? 20.460 -25.246 -13.659 1.00 63.34 83 GLU A N 1
ATOM 615 C CA . GLU A 1 83 ? 20.017 -24.135 -14.481 1.00 63.34 83 GLU A CA 1
ATOM 616 C C . GLU A 1 83 ? 20.563 -22.885 -13.803 1.00 63.34 83 GLU A C 1
ATOM 618 O O . GLU A 1 83 ? 20.226 -22.620 -12.647 1.00 63.34 83 GLU A O 1
ATOM 623 N N . ALA A 1 84 ? 21.540 -22.243 -14.453 1.00 64.31 84 ALA A N 1
ATOM 624 C CA . ALA A 1 84 ? 22.335 -21.188 -13.849 1.00 64.31 84 ALA A CA 1
ATOM 625 C C . ALA A 1 84 ? 21.373 -20.196 -13.201 1.00 64.31 84 ALA A C 1
ATOM 627 O O . ALA A 1 84 ? 20.532 -19.628 -13.898 1.00 64.31 84 ALA A O 1
ATOM 628 N N . ALA A 1 85 ? 21.441 -20.072 -11.873 1.00 66.94 85 ALA A N 1
ATOM 629 C CA . ALA A 1 85 ? 20.514 -19.262 -11.103 1.00 66.94 85 ALA A CA 1
ATOM 630 C C . ALA A 1 85 ? 20.565 -17.832 -11.650 1.00 66.94 85 ALA A C 1
ATOM 632 O O . ALA A 1 85 ? 21.499 -17.081 -11.372 1.00 66.94 85 ALA A O 1
ATOM 633 N N . SER A 1 86 ? 19.594 -17.484 -12.497 1.00 69.62 86 SER A N 1
ATOM 634 C CA . SER A 1 86 ? 19.532 -16.174 -13.129 1.00 69.62 86 SER A CA 1
ATOM 635 C C . SER A 1 86 ? 19.450 -15.137 -12.019 1.00 69.62 86 SER A C 1
ATOM 637 O O . SER A 1 86 ? 18.569 -15.239 -11.161 1.00 69.62 86 SER A O 1
ATOM 639 N N . SER A 1 87 ? 20.364 -14.169 -12.007 1.00 86.06 87 SER A N 1
ATOM 640 C CA . SER A 1 87 ? 20.398 -13.145 -10.969 1.00 86.06 87 SER A CA 1
ATOM 641 C C . SER A 1 87 ? 19.130 -12.295 -11.068 1.00 86.06 87 SER A C 1
ATOM 643 O O . SER A 1 87 ? 18.891 -11.607 -12.059 1.00 86.06 87 SER A O 1
ATOM 645 N N . VAL A 1 88 ? 18.263 -12.379 -10.061 1.00 88.00 88 VAL A N 1
ATOM 646 C CA . VAL A 1 88 ? 17.063 -11.540 -9.977 1.00 88.00 88 VAL A CA 1
ATOM 647 C C . VAL A 1 88 ? 17.375 -10.357 -9.075 1.00 88.00 88 VAL A C 1
ATOM 649 O O . VAL A 1 88 ? 17.721 -10.530 -7.908 1.00 88.00 88 VAL A O 1
ATOM 652 N N . VAL A 1 89 ? 17.238 -9.150 -9.616 1.00 92.00 89 VAL A N 1
ATOM 653 C CA . VAL A 1 89 ? 17.275 -7.905 -8.851 1.00 92.00 89 VAL A CA 1
ATOM 654 C C . VAL A 1 89 ? 15.839 -7.587 -8.420 1.00 92.00 89 VAL A C 1
ATOM 656 O O . VAL A 1 89 ? 14.967 -7.473 -9.287 1.00 92.00 89 VAL A O 1
ATOM 659 N N . PRO A 1 90 ? 15.557 -7.465 -7.109 1.00 91.75 90 PRO A N 1
ATOM 660 C CA . PRO A 1 90 ? 14.208 -7.196 -6.622 1.00 91.75 90 PRO A CA 1
ATOM 661 C C . PRO A 1 90 ? 13.754 -5.762 -6.952 1.00 91.75 90 PRO A C 1
ATOM 663 O O . PRO A 1 90 ? 14.600 -4.895 -7.193 1.00 91.75 90 PRO A O 1
ATOM 666 N N . PRO A 1 91 ? 12.435 -5.482 -6.913 1.00 94.38 91 PRO A N 1
ATOM 667 C CA . PRO A 1 91 ? 11.922 -4.125 -7.054 1.00 94.38 91 PRO A CA 1
ATOM 668 C C . PRO A 1 91 ? 12.487 -3.194 -5.978 1.00 94.38 91 PRO A C 1
ATOM 670 O O . PRO A 1 91 ? 12.653 -3.598 -4.825 1.00 94.38 91 PRO A O 1
ATOM 673 N N . ARG A 1 92 ? 12.729 -1.930 -6.329 1.00 95.81 92 ARG A N 1
ATOM 674 C CA . ARG A 1 92 ? 13.180 -0.900 -5.376 1.00 95.81 92 ARG A CA 1
ATOM 675 C C . ARG A 1 92 ? 12.102 0.144 -5.189 1.00 95.81 92 ARG A C 1
ATOM 677 O O . ARG A 1 92 ? 11.517 0.594 -6.162 1.00 95.81 92 ARG A O 1
ATOM 684 N N . LEU A 1 93 ? 11.825 0.541 -3.956 1.00 96.31 93 LEU A N 1
ATOM 685 C CA . LEU A 1 93 ? 10.801 1.547 -3.701 1.00 96.31 93 LEU A CA 1
ATOM 686 C C . LEU A 1 93 ? 11.268 2.929 -4.186 1.00 96.31 93 LEU A C 1
ATOM 688 O O . LEU A 1 93 ? 12.341 3.382 -3.800 1.00 96.31 93 LEU A O 1
ATOM 692 N N . LEU A 1 94 ? 10.452 3.592 -5.009 1.00 96.31 94 LEU A N 1
ATOM 693 C CA . LEU A 1 94 ? 10.712 4.950 -5.502 1.00 96.31 94 LEU A CA 1
ATOM 694 C C . LEU A 1 94 ? 9.919 5.986 -4.713 1.00 96.31 94 LEU A C 1
ATOM 696 O O . LEU A 1 94 ? 10.459 7.009 -4.305 1.00 96.31 94 LEU A O 1
ATOM 700 N N . SER A 1 95 ? 8.630 5.725 -4.499 1.00 93.50 95 SER A N 1
ATOM 701 C CA . SER A 1 95 ? 7.769 6.607 -3.720 1.00 93.50 95 SER A CA 1
ATOM 702 C C . SER A 1 95 ? 6.641 5.828 -3.058 1.00 93.50 95 SER A C 1
ATOM 704 O O . SER A 1 95 ? 6.042 4.934 -3.654 1.00 93.50 95 SER A O 1
ATOM 706 N N . THR A 1 96 ? 6.346 6.179 -1.809 1.00 90.88 96 THR A N 1
ATOM 707 C CA . THR A 1 96 ? 5.153 5.715 -1.094 1.00 90.88 96 THR A CA 1
ATOM 708 C C . THR A 1 96 ? 4.408 6.943 -0.597 1.00 90.88 96 THR A C 1
ATOM 710 O O . THR A 1 96 ? 5.019 7.757 0.098 1.00 90.88 96 THR A O 1
ATOM 713 N N . PRO A 1 97 ? 3.131 7.125 -0.965 1.00 91.50 97 PRO A N 1
ATOM 714 C CA . PRO A 1 97 ? 2.335 8.196 -0.393 1.00 91.50 97 PRO A CA 1
ATOM 715 C C . PRO A 1 97 ? 2.089 7.922 1.090 1.00 91.50 97 PRO A C 1
ATOM 717 O O . PRO A 1 97 ? 1.954 6.774 1.516 1.00 91.50 97 PRO A O 1
ATOM 720 N N . GLU A 1 98 ? 2.015 8.991 1.872 1.00 94.75 98 GLU A N 1
ATOM 721 C CA . GLU A 1 98 ? 1.698 8.896 3.289 1.00 94.75 98 GLU A CA 1
ATOM 722 C C . GLU A 1 98 ? 0.273 8.361 3.483 1.00 94.75 98 GLU A C 1
ATOM 724 O O . GLU A 1 98 ? -0.671 8.788 2.810 1.00 94.75 98 GLU A O 1
ATOM 729 N N . ALA A 1 99 ? 0.117 7.392 4.386 1.00 95.19 99 ALA A N 1
ATOM 730 C CA . ALA A 1 99 ? -1.192 6.853 4.713 1.00 95.19 99 ALA A CA 1
ATOM 731 C C . ALA A 1 99 ? -1.944 7.850 5.607 1.00 95.19 99 ALA A C 1
ATOM 733 O O . ALA A 1 99 ? -1.450 8.174 6.688 1.00 95.19 99 ALA A O 1
ATOM 734 N N . PRO A 1 100 ? -3.134 8.331 5.204 1.00 95.44 100 PRO A N 1
ATOM 735 C CA . PRO A 1 100 ? -3.894 9.251 6.035 1.00 95.44 100 PRO A CA 1
ATOM 736 C C . PRO A 1 100 ? -4.316 8.555 7.328 1.00 95.44 100 PRO A C 1
ATOM 738 O O . PRO A 1 100 ? -4.747 7.397 7.308 1.00 95.44 100 PRO A O 1
ATOM 741 N N . TYR A 1 101 ? -4.240 9.279 8.445 1.00 96.75 101 TYR A N 1
ATOM 742 C CA . TYR A 1 101 ? -4.705 8.762 9.724 1.00 96.75 101 TYR A CA 1
ATOM 743 C C . TYR A 1 101 ? -6.217 8.462 9.651 1.00 96.75 101 TYR A C 1
ATOM 745 O O . TYR A 1 101 ? -6.993 9.332 9.237 1.00 96.75 101 TYR A O 1
ATOM 753 N N . PRO A 1 102 ? -6.661 7.240 9.993 1.00 96.50 102 PRO A N 1
ATOM 754 C CA . PRO A 1 102 ? -8.049 6.846 9.799 1.00 96.50 102 PRO A CA 1
ATOM 755 C C . PRO A 1 102 ? -9.018 7.596 10.731 1.00 96.50 102 PRO A C 1
ATOM 757 O O . PRO A 1 102 ? -8.695 7.862 11.892 1.00 96.50 102 PRO A O 1
ATOM 760 N N . PRO A 1 103 ? -10.239 7.914 10.259 1.00 95.31 103 PRO A N 1
ATOM 761 C CA . PRO A 1 103 ? -11.234 8.606 11.069 1.00 95.31 103 PRO A CA 1
ATOM 762 C C . PRO A 1 103 ? -11.678 7.739 12.251 1.00 95.31 103 PRO A C 1
ATOM 764 O O . PRO A 1 103 ? -11.928 6.545 12.098 1.00 95.31 103 PRO A O 1
ATOM 767 N N . GLY A 1 104 ? -11.790 8.351 13.431 1.00 94.75 104 GLY A N 1
ATOM 768 C CA . GLY A 1 104 ? -12.217 7.663 14.655 1.00 94.75 104 GLY A CA 1
ATOM 769 C C . GLY A 1 104 ? -11.185 6.693 15.240 1.00 94.75 104 GLY A C 1
ATOM 770 O O . GLY A 1 104 ? -11.484 6.024 16.226 1.00 94.75 104 GLY A O 1
ATOM 771 N N . ALA A 1 105 ? -9.983 6.610 14.665 1.00 96.56 105 ALA A N 1
ATOM 772 C CA . ALA A 1 105 ? -8.890 5.846 15.244 1.00 96.56 105 ALA A CA 1
ATOM 773 C C . ALA A 1 105 ? -8.245 6.597 16.417 1.00 96.56 105 ALA A C 1
ATOM 775 O O . ALA A 1 105 ? -8.396 7.810 16.571 1.00 96.56 105 ALA A O 1
ATOM 776 N N . THR A 1 106 ? -7.539 5.872 17.279 1.00 95.38 106 THR A N 1
ATOM 777 C CA . THR A 1 106 ? -6.796 6.455 18.401 1.00 95.38 106 THR A CA 1
ATOM 778 C C . THR A 1 106 ? -5.501 5.683 18.612 1.00 95.38 106 THR A C 1
ATOM 780 O O . THR A 1 106 ? -5.487 4.458 18.509 1.00 95.38 106 THR A O 1
ATOM 783 N N . GLY A 1 107 ? -4.430 6.405 18.944 1.00 94.81 107 GLY A N 1
ATOM 784 C CA . GLY A 1 107 ? -3.103 5.837 19.175 1.00 94.81 107 GLY A CA 1
ATOM 785 C C . GLY A 1 107 ? -2.346 5.517 17.887 1.00 94.81 107 GLY A C 1
ATOM 786 O O . GLY A 1 107 ? -2.700 5.987 16.805 1.00 94.81 107 GLY A O 1
ATOM 787 N N . ASP A 1 108 ? -1.304 4.707 18.028 1.00 95.00 108 ASP A N 1
ATOM 788 C CA . ASP A 1 108 ? -0.389 4.353 16.948 1.00 95.00 108 ASP A CA 1
ATOM 789 C C . ASP A 1 108 ? -0.485 2.866 16.603 1.00 95.00 108 ASP A C 1
ATOM 791 O O . ASP A 1 108 ? -0.754 2.017 17.457 1.00 95.00 108 ASP A O 1
ATOM 795 N N . ALA A 1 109 ? -0.219 2.545 15.339 1.00 95.06 109 ALA A N 1
ATOM 796 C CA . ALA A 1 109 ? -0.189 1.180 14.844 1.00 95.06 109 ALA A CA 1
ATOM 797 C C . ALA A 1 109 ? 0.900 1.007 13.783 1.00 95.06 109 ALA A C 1
ATOM 799 O O . ALA A 1 109 ? 1.060 1.840 12.894 1.00 95.06 109 ALA A O 1
ATOM 800 N N . SER A 1 110 ? 1.612 -0.119 13.836 1.00 96.75 110 SER A N 1
ATOM 801 C CA . SER A 1 110 ? 2.490 -0.562 12.752 1.00 96.75 110 SER A CA 1
ATOM 802 C C . SER A 1 110 ? 1.781 -1.639 11.939 1.00 96.75 110 SER A C 1
ATOM 804 O O . SER A 1 110 ? 1.394 -2.676 12.476 1.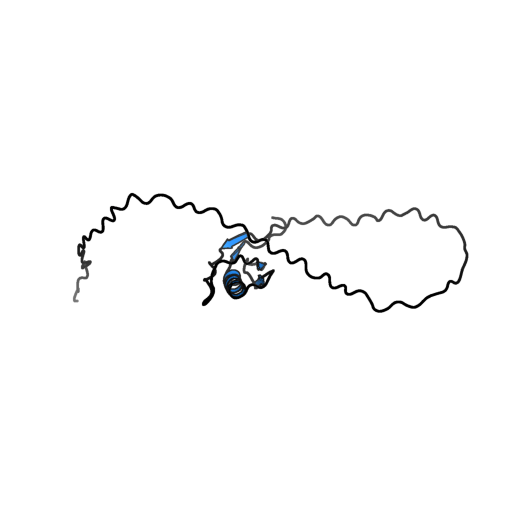00 96.75 110 SER A O 1
ATOM 806 N N . VAL A 1 111 ? 1.612 -1.392 10.641 1.00 97.00 111 VAL A N 1
ATOM 807 C CA . VAL A 1 111 ? 0.994 -2.331 9.699 1.00 97.00 111 VAL A CA 1
ATOM 808 C C . VAL A 1 111 ? 2.060 -2.798 8.718 1.00 97.00 111 VAL A C 1
ATOM 810 O O . VAL A 1 111 ? 2.692 -1.983 8.050 1.00 97.00 111 VAL A O 1
ATOM 813 N N . VAL A 1 112 ? 2.250 -4.112 8.617 1.00 97.56 112 VAL A N 1
ATOM 814 C CA . VAL A 1 112 ? 3.144 -4.716 7.623 1.00 97.56 112 VAL A CA 1
ATOM 815 C C . VAL A 1 112 ? 2.304 -5.235 6.465 1.00 97.56 112 VAL A C 1
ATOM 817 O O . VAL A 1 112 ? 1.375 -6.019 6.675 1.00 97.56 112 VAL A O 1
ATOM 820 N N . LEU A 1 113 ? 2.636 -4.796 5.252 1.00 97.75 113 LEU A N 1
ATOM 821 C CA . LEU A 1 113 ? 1.940 -5.168 4.026 1.00 97.75 113 LEU A CA 1
ATOM 822 C C . LEU A 1 113 ? 2.814 -6.074 3.159 1.00 97.75 113 LEU A C 1
ATOM 824 O O . LEU A 1 113 ? 4.005 -5.826 2.984 1.00 97.75 113 LEU A O 1
ATOM 828 N N . VAL A 1 114 ? 2.186 -7.082 2.565 1.00 97.94 114 VAL A N 1
ATOM 829 C CA . VAL A 1 114 ? 2.688 -7.776 1.382 1.00 97.94 114 VAL A CA 1
ATOM 830 C C . VAL A 1 114 ? 2.141 -7.044 0.164 1.00 97.94 114 VAL A C 1
ATOM 832 O O . VAL A 1 114 ? 0.941 -6.777 0.090 1.00 97.94 114 VAL A O 1
ATOM 835 N N . VAL A 1 115 ? 3.018 -6.705 -0.781 1.00 97.31 115 VAL A N 1
ATOM 836 C CA . VAL A 1 115 ? 2.647 -6.008 -2.017 1.00 97.31 115 VAL A CA 1
ATOM 837 C C . VAL A 1 115 ? 3.111 -6.787 -3.239 1.00 97.31 115 VAL A C 1
ATOM 839 O O . VAL A 1 115 ? 4.236 -7.285 -3.280 1.00 97.31 115 VAL A O 1
ATOM 842 N N . THR A 1 116 ? 2.258 -6.846 -4.257 1.00 97.00 116 THR A N 1
ATOM 843 C CA . THR A 1 116 ? 2.603 -7.393 -5.570 1.00 97.00 116 THR A CA 1
ATOM 844 C C . THR A 1 116 ? 2.862 -6.244 -6.532 1.00 97.00 116 THR A C 1
ATOM 846 O O . THR A 1 116 ? 1.956 -5.471 -6.858 1.00 97.00 116 THR A O 1
ATOM 849 N N . VAL A 1 117 ? 4.106 -6.143 -6.997 1.00 96.62 117 VAL A N 1
ATOM 850 C CA . VAL A 1 117 ? 4.560 -5.125 -7.950 1.00 96.62 117 VAL A CA 1
ATOM 851 C C . VAL A 1 117 ? 4.611 -5.728 -9.350 1.00 96.62 117 VAL A C 1
ATOM 853 O O . VAL A 1 117 ? 5.110 -6.836 -9.537 1.00 96.62 117 VAL A O 1
ATOM 856 N N . ASP A 1 118 ? 4.102 -5.006 -10.343 1.00 95.38 118 ASP A 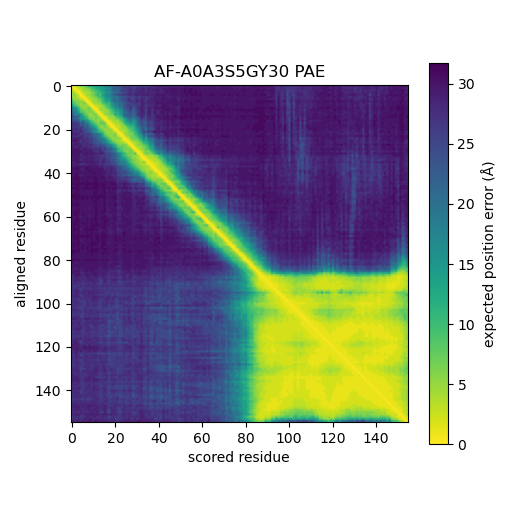N 1
ATOM 857 C CA . ASP A 1 118 ? 4.125 -5.454 -11.732 1.00 95.38 118 ASP A CA 1
ATOM 858 C C . ASP A 1 118 ? 5.413 -5.097 -12.489 1.00 95.38 118 ASP A C 1
ATOM 860 O O . ASP A 1 118 ? 6.309 -4.418 -11.988 1.00 95.38 118 ASP A O 1
ATOM 864 N N . VAL A 1 119 ? 5.489 -5.532 -13.751 1.00 93.94 119 VAL A N 1
ATOM 865 C CA . VAL A 1 119 ? 6.643 -5.294 -14.639 1.00 93.94 119 VAL A CA 1
ATOM 866 C C . VAL A 1 119 ? 6.903 -3.815 -14.955 1.00 93.94 119 VAL A C 1
ATOM 868 O O . VAL A 1 119 ? 7.953 -3.484 -15.494 1.00 93.94 119 VAL A O 1
ATOM 871 N N . ARG A 1 120 ? 5.955 -2.920 -14.656 1.00 94.56 120 ARG A N 1
ATOM 872 C CA . ARG A 1 120 ? 6.090 -1.465 -14.812 1.00 94.56 120 ARG A CA 1
ATOM 873 C C . ARG A 1 120 ? 6.389 -0.768 -13.485 1.00 94.56 120 ARG A C 1
ATOM 875 O O . ARG A 1 120 ? 6.558 0.447 -13.484 1.00 94.56 120 ARG A O 1
ATOM 882 N N . GLY A 1 121 ? 6.463 -1.509 -12.377 1.00 96.25 121 GLY A N 1
ATOM 883 C CA . GLY A 1 121 ? 6.737 -0.951 -11.058 1.00 96.25 121 GLY A CA 1
ATOM 884 C C . GLY A 1 121 ? 5.500 -0.402 -10.341 1.00 96.25 121 GLY A C 1
ATOM 885 O O . GLY A 1 121 ? 5.630 0.315 -9.348 1.00 96.25 121 GLY A O 1
ATOM 886 N N . ALA A 1 122 ? 4.292 -0.704 -10.828 1.00 97.12 122 ALA A N 1
ATOM 887 C CA . ALA A 1 122 ? 3.049 -0.340 -10.157 1.00 97.12 122 ALA A CA 1
ATOM 888 C C . ALA A 1 122 ? 2.599 -1.457 -9.207 1.00 97.12 122 ALA A C 1
ATOM 890 O O . ALA A 1 122 ? 2.695 -2.642 -9.533 1.00 97.12 122 ALA A O 1
ATOM 891 N N . VAL A 1 123 ? 2.071 -1.084 -8.040 1.00 97.81 123 VAL A N 1
ATOM 892 C CA . VAL A 1 123 ? 1.448 -2.038 -7.114 1.00 97.81 123 VAL A CA 1
ATOM 893 C C . VAL A 1 123 ? 0.087 -2.450 -7.667 1.00 97.81 123 VAL A C 1
ATOM 895 O O . VAL A 1 123 ? -0.754 -1.595 -7.940 1.00 97.81 123 VAL A O 1
ATOM 898 N N . ARG A 1 124 ? -0.135 -3.754 -7.842 1.00 97.69 124 ARG A N 1
ATOM 899 C CA . ARG A 1 124 ? -1.435 -4.307 -8.266 1.00 97.69 124 ARG A CA 1
ATOM 900 C C . ARG A 1 124 ? -2.241 -4.885 -7.119 1.00 97.69 124 ARG A C 1
ATOM 902 O O . ARG A 1 124 ? -3.462 -4.926 -7.200 1.00 97.69 124 ARG A O 1
ATOM 909 N N . GLU A 1 125 ? -1.557 -5.317 -6.071 1.00 98.00 125 GLU A N 1
ATOM 910 C CA . GLU A 1 125 ? -2.175 -5.905 -4.894 1.00 98.00 125 GLU A CA 1
ATOM 911 C C . GLU A 1 125 ? -1.399 -5.492 -3.648 1.00 98.00 125 GLU A C 1
ATOM 913 O O . GLU A 1 125 ? -0.170 -5.397 -3.676 1.00 98.00 125 GLU A O 1
ATOM 918 N N . ALA A 1 126 ? -2.129 -5.247 -2.565 1.00 98.00 126 ALA A N 1
ATOM 919 C CA . ALA A 1 126 ? -1.579 -4.971 -1.252 1.00 98.00 126 ALA A CA 1
ATOM 920 C C . ALA A 1 126 ? -2.480 -5.619 -0.200 1.00 98.00 126 ALA A C 1
ATOM 922 O O . ALA A 1 126 ? -3.689 -5.385 -0.189 1.00 98.00 126 ALA A O 1
ATOM 923 N N . ALA A 1 127 ? -1.889 -6.412 0.687 1.00 98.31 127 ALA A N 1
ATOM 924 C CA . ALA A 1 127 ? -2.603 -7.092 1.757 1.00 98.31 127 ALA A CA 1
ATOM 925 C C . ALA A 1 127 ? -1.788 -7.041 3.056 1.00 98.31 127 ALA A C 1
ATOM 927 O O . ALA A 1 127 ? -0.569 -7.221 3.025 1.00 98.31 127 ALA A O 1
ATOM 928 N N . PRO A 1 128 ? -2.420 -6.797 4.211 1.00 98.06 128 PRO A N 1
ATOM 929 C CA . PRO A 1 128 ? -1.725 -6.819 5.486 1.00 98.06 128 PRO A CA 1
ATOM 930 C C . PRO A 1 128 ? -1.445 -8.253 5.936 1.00 98.06 128 PRO A C 1
ATOM 932 O O . PRO A 1 128 ? -2.282 -9.139 5.778 1.00 98.06 128 PRO A O 1
ATOM 935 N N . ILE A 1 129 ? -0.282 -8.469 6.555 1.00 97.94 129 ILE A N 1
ATOM 936 C CA . ILE A 1 129 ? 0.070 -9.771 7.150 1.00 97.94 129 ILE A CA 1
ATOM 937 C C . ILE A 1 129 ? -0.858 -10.090 8.331 1.00 97.94 129 ILE A C 1
ATOM 939 O O . ILE A 1 129 ? -1.254 -11.236 8.530 1.00 97.94 129 ILE A O 1
ATOM 943 N N . ALA A 1 130 ? -1.219 -9.067 9.108 1.00 96.50 130 ALA A N 1
ATOM 944 C CA . ALA A 1 130 ? -2.172 -9.156 10.204 1.00 96.50 130 ALA A CA 1
ATOM 945 C C . ALA A 1 130 ? -3.185 -8.016 10.100 1.00 96.50 130 ALA A C 1
ATOM 947 O O . ALA A 1 130 ? -2.815 -6.865 9.857 1.00 96.50 130 ALA A O 1
ATOM 948 N N . GLN A 1 131 ? -4.463 -8.334 10.297 1.00 97.00 131 GLN A N 1
ATOM 949 C CA . GLN A 1 131 ? -5.520 -7.333 10.243 1.00 97.00 131 GLN A CA 1
ATOM 950 C C . GLN A 1 131 ? -5.548 -6.482 11.513 1.00 97.00 131 GLN A C 1
ATOM 952 O O . GLN A 1 131 ? -5.590 -7.008 12.622 1.00 97.00 131 GLN A O 1
ATOM 957 N N . ASN A 1 132 ? -5.539 -5.164 11.329 1.00 96.19 132 ASN A N 1
ATOM 958 C CA . ASN A 1 132 ? -5.545 -4.160 12.382 1.00 96.19 132 ASN A CA 1
ATOM 959 C C . ASN A 1 132 ? -6.351 -2.935 11.925 1.00 96.19 132 ASN A C 1
ATOM 961 O O . ASN A 1 132 ? -5.804 -1.876 11.608 1.00 96.19 132 ASN A O 1
ATOM 965 N N . GLU A 1 133 ? -7.666 -3.102 11.805 1.00 96.44 133 GLU A N 1
ATOM 966 C CA . GLU A 1 133 ? -8.551 -2.004 11.421 1.00 96.44 133 GLU A CA 1
ATOM 967 C C . GLU A 1 133 ? -8.681 -0.966 12.549 1.00 96.44 133 GLU A C 1
ATOM 969 O O . GLU A 1 133 ? -8.689 -1.332 13.726 1.00 96.44 133 GLU A O 1
ATOM 974 N N . PRO A 1 134 ? -8.800 0.331 12.216 1.00 96.88 134 PRO A N 1
ATOM 975 C CA . PRO A 1 134 ? -8.956 0.890 10.864 1.00 96.88 134 PRO A CA 1
ATOM 976 C C . PRO A 1 134 ? -7.630 1.204 10.130 1.00 96.88 134 PRO A C 1
ATOM 978 O O . PRO A 1 134 ? -7.636 1.776 9.035 1.00 96.88 134 PRO A O 1
ATOM 981 N N . PHE A 1 135 ? -6.478 0.887 10.732 1.00 97.75 135 PHE A N 1
ATOM 982 C CA . PHE A 1 135 ? -5.156 1.226 10.192 1.00 97.75 135 PHE A CA 1
ATOM 983 C C . PHE A 1 135 ? -4.781 0.383 8.971 1.00 97.75 135 PHE A C 1
ATOM 985 O O . PHE A 1 135 ? -4.226 0.920 8.012 1.00 97.75 135 PHE A O 1
ATOM 992 N N . SER A 1 136 ? -5.127 -0.907 8.966 1.00 97.56 136 SER A N 1
ATOM 993 C CA . SER A 1 136 ? -4.882 -1.807 7.834 1.00 97.56 136 SER A CA 1
ATOM 994 C C . SER A 1 136 ? -5.516 -1.297 6.544 1.00 97.56 136 SER A C 1
ATOM 996 O O . SER A 1 136 ? -4.813 -1.145 5.544 1.00 97.56 136 SER A O 1
ATOM 998 N N . GLY A 1 137 ? -6.804 -0.943 6.561 1.00 96.94 137 GLY A N 1
ATOM 999 C CA . GLY A 1 137 ? -7.473 -0.397 5.385 1.00 96.94 137 GLY A CA 1
ATOM 1000 C C . GLY A 1 137 ? -6.855 0.918 4.893 1.00 96.94 137 GLY A C 1
ATOM 1001 O O . GLY A 1 137 ? -6.737 1.129 3.685 1.00 96.94 137 GLY A O 1
ATOM 1002 N N . ALA A 1 138 ? -6.433 1.803 5.804 1.00 97.44 138 ALA A N 1
ATOM 1003 C CA . ALA A 1 138 ? -5.757 3.051 5.439 1.00 97.44 138 ALA A CA 1
ATOM 1004 C C . ALA A 1 138 ? -4.391 2.805 4.782 1.00 97.44 138 ALA A C 1
ATOM 1006 O O . ALA A 1 138 ? -4.110 3.371 3.722 1.00 97.44 138 ALA A O 1
ATOM 1007 N N . ALA A 1 139 ? -3.585 1.912 5.358 1.00 97.25 139 ALA A N 1
ATOM 1008 C CA . ALA A 1 139 ? -2.278 1.543 4.830 1.00 97.25 139 ALA A CA 1
ATOM 1009 C C . ALA A 1 139 ? -2.383 0.867 3.452 1.00 97.25 139 ALA A C 1
ATOM 1011 O O . ALA A 1 139 ? -1.636 1.221 2.542 1.00 97.25 139 ALA A O 1
ATOM 1012 N N . VAL A 1 140 ? -3.341 -0.050 3.261 1.00 98.06 140 VAL A N 1
ATOM 1013 C CA . VAL A 1 140 ? -3.575 -0.721 1.968 1.00 98.06 140 VAL A CA 1
ATOM 1014 C C . VAL A 1 140 ? -3.906 0.291 0.872 1.00 98.06 140 VAL A C 1
ATOM 1016 O O . VAL A 1 140 ? -3.303 0.253 -0.200 1.00 98.06 140 VAL A O 1
ATOM 1019 N N . ARG A 1 141 ? -4.817 1.239 1.137 1.00 97.44 141 ARG A N 1
ATOM 1020 C CA . ARG A 1 141 ? -5.176 2.281 0.159 1.00 97.44 141 ARG A CA 1
ATOM 1021 C C . ARG A 1 141 ? -3.974 3.134 -0.246 1.00 97.44 141 ARG A C 1
ATOM 1023 O O . ARG A 1 141 ? -3.827 3.440 -1.425 1.00 97.44 141 ARG A O 1
ATOM 1030 N N . ALA A 1 142 ? -3.115 3.491 0.708 1.00 97.25 142 ALA A N 1
ATOM 1031 C CA . ALA A 1 142 ? -1.895 4.240 0.424 1.00 97.25 142 ALA A CA 1
ATOM 1032 C C . ALA A 1 142 ? -0.890 3.407 -0.391 1.00 97.25 142 ALA A C 1
ATOM 1034 O O . ALA A 1 142 ? -0.358 3.876 -1.396 1.00 97.25 142 ALA A O 1
ATOM 1035 N N . ALA A 1 143 ? -0.685 2.140 -0.023 1.00 97.38 143 ALA A N 1
ATOM 1036 C CA . ALA A 1 143 ? 0.266 1.255 -0.690 1.00 97.38 143 ALA A CA 1
ATOM 1037 C C . ALA A 1 143 ? -0.064 1.003 -2.169 1.00 97.38 143 ALA A C 1
ATOM 1039 O O . ALA A 1 143 ? 0.848 0.923 -2.988 1.00 97.38 143 ALA A O 1
ATOM 1040 N N . LEU A 1 144 ? -1.345 0.949 -2.548 1.00 98.06 144 LEU A N 1
ATOM 1041 C CA . LEU A 1 144 ? -1.754 0.801 -3.955 1.00 98.06 144 LEU A CA 1
ATOM 1042 C C . LEU A 1 144 ? -1.295 1.969 -4.849 1.00 98.06 144 LEU A C 1
ATOM 1044 O O . LEU A 1 144 ? -1.132 1.811 -6.061 1.00 98.06 144 LEU A O 1
ATOM 1048 N N . ALA A 1 145 ? -1.053 3.143 -4.267 1.00 97.44 145 ALA A N 1
ATOM 1049 C CA . ALA A 1 145 ? -0.539 4.309 -4.976 1.00 97.44 145 ALA A CA 1
ATOM 1050 C C . ALA A 1 145 ? 1.001 4.409 -4.957 1.00 97.44 145 ALA A C 1
ATOM 1052 O O . ALA A 1 145 ? 1.557 5.301 -5.602 1.00 97.44 145 ALA A O 1
ATOM 1053 N N . ALA A 1 146 ? 1.703 3.486 -4.290 1.00 97.38 146 ALA A N 1
ATOM 1054 C CA . ALA A 1 146 ? 3.161 3.442 -4.291 1.00 97.38 146 ALA A CA 1
ATOM 1055 C C . ALA A 1 146 ? 3.736 3.111 -5.682 1.00 97.38 146 ALA A C 1
ATOM 1057 O O . ALA A 1 146 ? 3.072 2.542 -6.564 1.00 97.38 146 ALA A O 1
ATOM 1058 N N . ARG A 1 147 ? 4.998 3.489 -5.890 1.00 97.69 147 ARG A N 1
ATOM 1059 C CA . ARG A 1 147 ? 5.758 3.239 -7.117 1.00 97.69 147 ARG A CA 1
ATOM 1060 C C . ARG A 1 147 ? 7.105 2.621 -6.798 1.00 97.69 147 ARG A C 1
ATOM 1062 O O . ARG A 1 147 ? 7.783 3.020 -5.851 1.00 97.69 147 ARG A O 1
ATOM 1069 N N . PHE A 1 148 ? 7.489 1.675 -7.639 1.00 97.38 148 PHE A N 1
ATOM 1070 C CA . PHE A 1 148 ? 8.719 0.914 -7.538 1.00 97.38 148 PHE A CA 1
ATOM 1071 C C . PHE A 1 148 ? 9.492 0.989 -8.855 1.00 97.38 148 PHE A C 1
ATOM 1073 O O . PHE A 1 148 ? 8.916 1.125 -9.930 1.00 97.38 148 PHE A O 1
ATOM 1080 N N . GLU A 1 149 ? 10.808 0.862 -8.780 1.00 96.25 149 GLU A N 1
ATOM 1081 C CA . GLU A 1 149 ? 11.618 0.405 -9.894 1.00 96.25 149 GLU A CA 1
ATOM 1082 C C . GLU A 1 149 ? 11.294 -1.083 -10.112 1.00 96.25 149 GLU A C 1
ATOM 1084 O O . GLU A 1 149 ? 11.301 -1.839 -9.133 1.00 96.25 149 GLU A O 1
ATOM 1089 N N . PRO A 1 150 ? 10.983 -1.523 -11.345 1.00 93.81 150 PRO A N 1
ATOM 1090 C CA . PRO A 1 150 ? 10.646 -2.916 -11.618 1.00 93.81 150 PRO A CA 1
ATOM 1091 C C . PRO A 1 150 ? 11.770 -3.889 -11.253 1.00 93.81 150 PRO A C 1
ATOM 1093 O O . PRO A 1 150 ? 12.953 -3.555 -11.342 1.00 93.81 150 PRO A O 1
ATOM 1096 N N . ALA A 1 151 ? 11.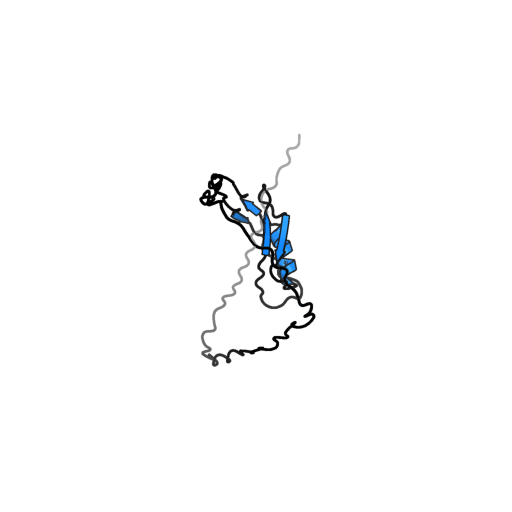398 -5.130 -10.932 1.00 91.38 151 ALA A N 1
ATOM 1097 C CA . ALA A 1 151 ? 12.364 -6.220 -10.830 1.00 91.38 151 ALA A CA 1
ATOM 1098 C C . ALA A 1 151 ? 13.040 -6.475 -12.185 1.00 91.38 151 ALA A C 1
ATOM 1100 O O . ALA A 1 151 ? 12.392 -6.416 -13.234 1.00 91.38 151 ALA A O 1
ATOM 1101 N N . ARG A 1 152 ? 14.326 -6.826 -12.158 1.00 90.12 152 ARG A N 1
ATOM 1102 C CA . ARG A 1 152 ? 15.094 -7.200 -13.353 1.00 90.12 152 ARG A CA 1
ATOM 1103 C C . ARG A 1 152 ? 15.645 -8.606 -13.211 1.00 90.12 152 ARG A C 1
ATOM 1105 O O . ARG A 1 152 ? 15.947 -9.061 -12.111 1.00 90.12 152 ARG A O 1
ATOM 1112 N N . ARG A 1 153 ? 15.786 -9.300 -14.336 1.00 87.56 153 ARG A N 1
ATOM 1113 C CA . ARG A 1 153 ? 16.474 -10.590 -14.422 1.00 87.56 153 ARG A CA 1
ATOM 1114 C C . ARG A 1 153 ? 17.731 -10.379 -15.257 1.00 87.56 153 ARG A C 1
ATOM 1116 O O . ARG A 1 153 ? 17.623 -9.878 -16.369 1.00 87.56 153 ARG A O 1
ATOM 1123 N N . ASN A 1 154 ? 18.877 -10.793 -14.728 1.00 81.50 154 ASN A N 1
ATOM 1124 C CA . ASN A 1 154 ? 20.213 -10.643 -15.311 1.00 81.50 154 ASN A CA 1
ATOM 1125 C C . ASN A 1 154 ? 20.793 -9.213 -15.311 1.00 81.50 154 ASN A C 1
ATOM 1127 O O . ASN A 1 154 ? 21.672 -8.930 -16.121 1.00 81.50 154 ASN A O 1
ATOM 1131 N N . GLY A 1 155 ? 20.366 -8.361 -14.369 1.00 65.75 155 GLY A N 1
ATOM 1132 C CA . GLY A 1 155 ? 20.934 -7.019 -14.151 1.00 65.75 155 GLY A CA 1
ATOM 1133 C C . GLY A 1 155 ? 20.167 -5.902 -14.834 1.00 65.75 155 GLY A C 1
ATOM 1134 O O . GLY A 1 155 ? 20.367 -5.693 -16.044 1.00 65.75 155 GLY A O 1
#